Protein AF-R7U578-F1 (afdb_monomer_lite)

InterPro domains:
  IPR000917 Sulfatase, N-terminal [PF00884] (2-63)
  IPR017850 Alkaline-phosphatase-like, core domain superfamily [G3DSA:3.40.720.10] (1-64)
  IPR017850 Alkaline-phosphatase-like, core domain superfamily [SSF53649] (1-63)

Foldseek 3Di:
DVVVVVVVVVQVVCVVVVNNQVDKDKDKDPWAFDPPPPNDTAPDPDCRTHPMDIDIDHHPPDDD

Secondary structure (DSSP, 8-state):
-HHHHHHHHHHHHHHHTT-GGG--EEEE-S----SSGGG-SS-SSSHHHH---EEEE-TTTS--

Radius of gyration: 15.86 Å; chains: 1; bounding box: 30×17×43 Å

Structure (mmCIF, N/CA/C/O backbone):
data_AF-R7U578-F1
#
_entry.id   AF-R7U578-F1
#
loop_
_atom_site.group_PDB
_atom_site.id
_atom_site.type_symbol
_atom_site.label_atom_id
_atom_site.label_alt_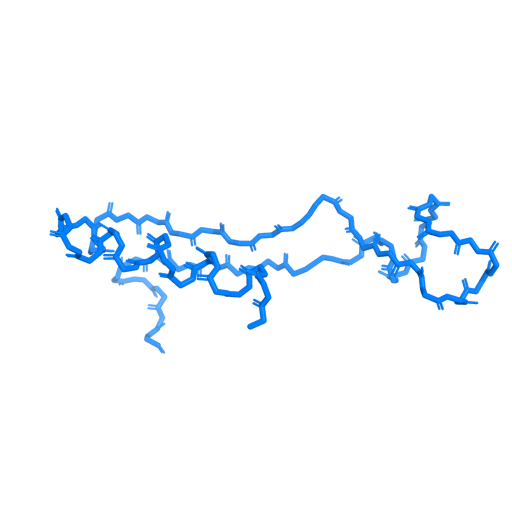id
_atom_site.label_comp_id
_atom_site.label_asym_id
_atom_site.label_entity_id
_atom_site.label_seq_id
_atom_site.pdbx_PDB_ins_code
_atom_site.Cartn_x
_atom_site.Cartn_y
_atom_site.Cartn_z
_atom_site.occupancy
_atom_site.B_iso_or_equiv
_atom_site.auth_seq_id
_atom_site.auth_comp_id
_atom_site.auth_asym_id
_atom_site.auth_atom_id
_atom_site.pdbx_PDB_model_num
ATOM 1 N N . SER A 1 1 ? 11.006 -3.132 3.303 1.00 90.56 1 SER A N 1
ATOM 2 C CA . SER A 1 1 ? 11.530 -2.560 2.033 1.00 90.56 1 SER A CA 1
ATOM 3 C C . SER A 1 1 ? 10.943 -1.165 1.910 1.00 90.56 1 SER A C 1
ATOM 5 O O . SER A 1 1 ? 9.791 -1.027 2.268 1.00 90.56 1 SER A O 1
ATOM 7 N N . TYR A 1 2 ? 11.662 -0.132 1.448 1.00 97.62 2 TYR A N 1
ATOM 8 C CA . TYR A 1 2 ? 11.328 1.276 1.774 1.00 97.62 2 TYR A CA 1
ATOM 9 C C . TYR A 1 2 ? 9.834 1.683 1.725 1.00 97.62 2 TYR A C 1
ATOM 11 O O . TYR A 1 2 ? 9.329 2.242 2.689 1.00 97.62 2 TYR A O 1
ATOM 19 N N . ILE A 1 3 ? 9.111 1.395 0.634 1.00 96.69 3 ILE A N 1
ATOM 20 C CA . ILE A 1 3 ? 7.683 1.763 0.509 1.00 96.69 3 ILE A CA 1
ATOM 21 C C . ILE A 1 3 ? 6.775 0.912 1.407 1.00 96.69 3 ILE A C 1
ATOM 23 O O . ILE A 1 3 ? 5.787 1.415 1.927 1.00 96.69 3 ILE A O 1
ATOM 27 N N . ASP A 1 4 ? 7.114 -0.360 1.589 1.00 97.12 4 ASP A N 1
ATOM 28 C CA . ASP A 1 4 ? 6.419 -1.275 2.499 1.00 97.12 4 ASP A CA 1
ATOM 29 C C . ASP A 1 4 ? 6.618 -0.852 3.965 1.00 97.12 4 ASP A C 1
ATOM 31 O O . ASP A 1 4 ? 5.662 -0.847 4.731 1.00 97.12 4 ASP A O 1
ATOM 35 N N . ASP A 1 5 ? 7.815 -0.368 4.315 1.00 98.31 5 ASP A N 1
ATOM 36 C CA . ASP A 1 5 ? 8.115 0.151 5.656 1.00 98.31 5 ASP A CA 1
ATOM 37 C C . ASP A 1 5 ? 7.285 1.422 5.946 1.00 98.31 5 ASP A C 1
ATOM 39 O O . ASP A 1 5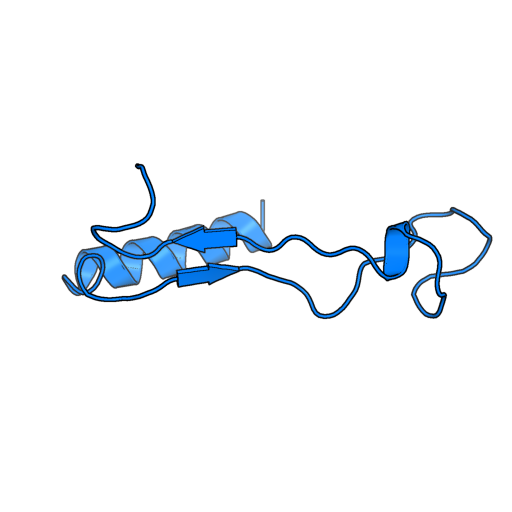 ? 6.650 1.520 6.992 1.00 98.31 5 ASP A O 1
ATOM 43 N N . ILE A 1 6 ? 7.186 2.349 4.980 1.00 97.94 6 ILE A N 1
ATOM 44 C CA . ILE A 1 6 ? 6.317 3.539 5.090 1.00 97.94 6 ILE A CA 1
ATOM 45 C C . ILE A 1 6 ? 4.839 3.147 5.201 1.00 97.94 6 ILE A C 1
ATOM 47 O O . ILE A 1 6 ? 4.096 3.745 5.977 1.00 97.94 6 ILE A O 1
ATOM 51 N N . ALA A 1 7 ? 4.389 2.163 4.416 1.00 97.31 7 ALA A N 1
ATOM 52 C CA . ALA A 1 7 ? 3.014 1.684 4.505 1.00 97.31 7 ALA A CA 1
ATOM 53 C C . ALA A 1 7 ? 2.726 1.098 5.896 1.00 97.31 7 ALA A C 1
ATOM 55 O O . ALA A 1 7 ? 1.676 1.395 6.459 1.00 97.31 7 ALA A O 1
ATOM 56 N N . GLY A 1 8 ? 3.669 0.341 6.466 1.00 97.88 8 GLY A N 1
ATOM 57 C CA . GLY A 1 8 ? 3.606 -0.146 7.844 1.00 97.88 8 GLY A CA 1
ATOM 58 C C . GLY A 1 8 ? 3.461 0.990 8.855 1.00 97.88 8 GLY A C 1
ATOM 59 O O . GLY A 1 8 ? 2.494 1.000 9.609 1.00 97.88 8 GLY A O 1
ATOM 60 N N . GLU A 1 9 ? 4.324 2.008 8.790 1.00 98.25 9 GLU A N 1
ATOM 61 C CA . GLU A 1 9 ? 4.258 3.174 9.688 1.00 98.25 9 GLU A CA 1
ATOM 62 C C . GLU A 1 9 ? 2.906 3.908 9.617 1.00 98.25 9 GLU A C 1
ATOM 64 O O . GLU A 1 9 ? 2.379 4.365 10.635 1.00 98.25 9 GLU A O 1
ATOM 69 N N . MET A 1 10 ? 2.317 4.015 8.420 1.00 97.56 10 MET A N 1
ATOM 70 C CA . MET A 1 10 ? 0.984 4.600 8.246 1.00 97.56 10 MET A CA 1
ATOM 71 C C . MET A 1 10 ? -0.110 3.748 8.900 1.00 97.56 10 MET A C 1
ATOM 73 O O . MET A 1 10 ? -1.040 4.306 9.484 1.00 97.56 10 MET A O 1
ATOM 77 N N . MET A 1 11 ? -0.017 2.420 8.794 1.00 97.56 11 MET A N 1
ATOM 78 C CA . MET A 1 11 ? -0.966 1.505 9.432 1.00 97.56 11 MET A CA 1
ATOM 79 C C . MET A 1 11 ? -0.840 1.556 10.956 1.00 97.56 11 MET A C 1
ATOM 81 O O . MET A 1 11 ? -1.857 1.716 11.629 1.00 97.56 11 MET A O 1
ATOM 85 N N . ASP A 1 12 ? 0.388 1.544 11.478 1.00 98.19 12 ASP A N 1
ATOM 86 C CA . ASP A 1 12 ? 0.665 1.654 12.913 1.00 98.19 12 ASP A CA 1
ATOM 87 C C . ASP A 1 12 ? 0.085 2.959 13.488 1.00 98.19 12 ASP A C 1
ATOM 89 O O . ASP A 1 12 ? -0.558 2.955 14.536 1.00 98.19 12 ASP A O 1
ATOM 93 N N . HIS A 1 13 ? 0.198 4.079 12.762 1.00 98.00 13 HIS A N 1
ATOM 94 C CA . HIS A 1 13 ? -0.424 5.347 13.166 1.00 98.00 13 HIS A CA 1
ATOM 95 C C . HIS A 1 13 ? -1.957 5.280 13.256 1.00 98.00 13 HIS A C 1
ATOM 97 O O . HIS A 1 13 ? -2.552 5.934 14.118 1.00 98.00 13 HIS A O 1
ATOM 103 N N . LEU A 1 14 ? -2.620 4.525 12.373 1.00 97.69 14 LEU A N 1
ATOM 104 C CA . LEU A 1 14 ? -4.073 4.332 12.451 1.00 97.69 14 LEU A CA 1
ATOM 105 C C . LEU A 1 14 ? -4.463 3.499 13.677 1.00 97.69 14 LEU A C 1
ATOM 107 O O . LEU A 1 14 ? -5.510 3.768 14.277 1.00 97.69 14 LEU A O 1
ATOM 111 N N . ASP A 1 15 ? -3.636 2.523 14.052 1.00 96.81 15 ASP A N 1
ATOM 112 C CA . ASP A 1 15 ? -3.832 1.697 15.245 1.00 96.81 15 ASP A CA 1
ATOM 113 C C . ASP A 1 15 ? -3.609 2.507 16.532 1.00 96.81 15 ASP A C 1
ATOM 115 O O . ASP A 1 15 ? -4.468 2.509 17.417 1.00 96.81 15 ASP A O 1
ATOM 119 N N . GLU A 1 16 ? -2.520 3.277 16.611 1.00 98.31 16 GLU A N 1
ATOM 120 C CA . GLU A 1 16 ? 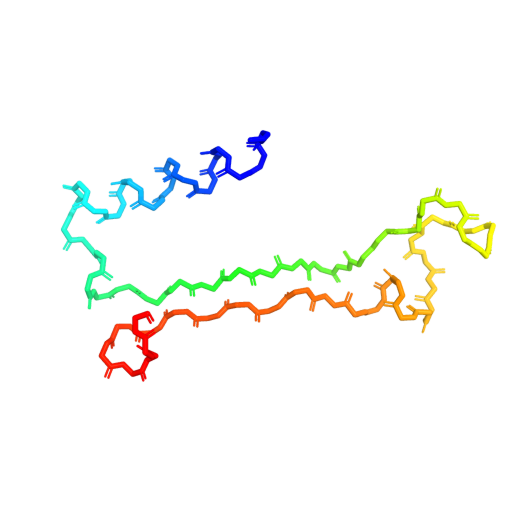-2.200 4.146 17.755 1.00 98.31 16 GLU A CA 1
ATOM 121 C C . GLU A 1 16 ? -3.283 5.202 18.018 1.00 98.31 16 GLU A C 1
ATOM 123 O O . GLU A 1 16 ? -3.576 5.534 19.170 1.00 98.31 16 GLU A O 1
ATOM 128 N N . GLN A 1 17 ? -3.912 5.716 16.957 1.00 97.94 17 GLN A N 1
ATOM 129 C CA . GLN A 1 17 ? -5.006 6.686 17.060 1.00 97.94 17 GLN A CA 1
ATOM 130 C C . GLN A 1 17 ? -6.387 6.042 17.244 1.00 97.94 17 GLN A C 1
ATOM 132 O O . GLN A 1 17 ? -7.383 6.762 17.343 1.00 97.94 17 GLN A O 1
ATOM 137 N N . VAL A 1 18 ? -6.474 4.708 17.315 1.00 97.06 18 VAL A N 1
ATOM 138 C CA . VAL A 1 18 ? -7.738 3.959 17.456 1.00 97.06 18 VAL A CA 1
ATOM 139 C C . VAL A 1 18 ? -8.713 4.253 16.298 1.00 97.06 18 VAL A C 1
ATOM 141 O O . VAL A 1 18 ? -9.933 4.273 16.457 1.00 97.06 18 VAL A O 1
ATOM 144 N N . LEU A 1 19 ? -8.175 4.497 15.098 1.00 97.62 19 LEU A N 1
ATOM 145 C CA . LEU A 1 19 ? -8.944 4.803 13.883 1.00 97.62 19 LEU A CA 1
ATOM 146 C C . LEU A 1 19 ? -9.120 3.589 12.964 1.00 97.62 19 LEU A C 1
ATOM 148 O O . LEU A 1 19 ? -9.924 3.641 12.026 1.00 97.62 19 LEU A O 1
ATOM 152 N N . ARG A 1 20 ? -8.392 2.498 13.225 1.00 95.00 20 ARG A N 1
ATOM 153 C CA . ARG A 1 20 ? -8.306 1.319 12.354 1.00 95.00 20 ARG A CA 1
ATOM 154 C C . ARG A 1 20 ? -9.651 0.694 11.990 1.00 95.00 20 ARG A C 1
ATOM 156 O O . ARG A 1 20 ? -9.853 0.331 10.832 1.00 95.00 20 ARG A O 1
ATOM 163 N N . GLU A 1 21 ? -10.567 0.617 12.951 1.00 95.12 21 GLU A N 1
ATOM 164 C CA . GLU A 1 21 ? -11.881 -0.026 12.797 1.00 95.12 21 GLU A CA 1
ATOM 165 C C . GLU A 1 21 ? -12.929 0.863 12.108 1.00 95.12 21 GLU A C 1
ATOM 167 O O . GLU A 1 21 ? -14.009 0.393 11.760 1.00 95.12 21 GLU A O 1
ATOM 172 N N . ASN A 1 22 ? -12.628 2.147 11.888 1.00 96.75 22 ASN A N 1
ATOM 173 C CA . ASN A 1 22 ? -13.543 3.103 11.252 1.00 96.75 22 ASN A CA 1
ATOM 174 C C . ASN A 1 22 ? -12.935 3.770 10.005 1.00 96.75 22 ASN A C 1
ATOM 176 O O . ASN A 1 22 ? -13.446 4.777 9.515 1.00 96.75 22 ASN A O 1
ATOM 180 N N . THR A 1 23 ? -11.835 3.220 9.487 1.00 97.50 23 THR A N 1
ATOM 181 C CA . THR A 1 23 ? -11.125 3.765 8.327 1.00 97.50 23 THR A CA 1
ATOM 182 C C . THR A 1 23 ? -11.054 2.725 7.221 1.00 97.50 23 THR A C 1
ATOM 184 O O . THR A 1 23 ? -10.543 1.626 7.416 1.00 97.50 23 THR A O 1
ATOM 187 N N . VAL A 1 24 ? -11.542 3.085 6.033 1.00 97.50 24 VAL A N 1
ATOM 188 C CA . VAL A 1 24 ? -11.304 2.302 4.816 1.00 97.50 24 VAL A CA 1
ATOM 189 C C . VAL A 1 24 ? -9.897 2.598 4.318 1.00 97.50 24 VAL A C 1
ATOM 191 O O . VAL A 1 24 ? -9.547 3.759 4.104 1.00 97.50 24 VAL A O 1
ATOM 194 N N . VAL A 1 25 ? -9.113 1.549 4.086 1.00 97.19 25 VAL A N 1
ATOM 195 C CA . VAL A 1 25 ? -7.760 1.663 3.534 1.00 97.19 25 VAL A CA 1
ATOM 196 C C . VAL A 1 25 ? -7.760 1.107 2.119 1.00 97.19 25 VAL A C 1
ATOM 198 O O . VAL A 1 25 ? -8.193 -0.019 1.882 1.00 97.19 25 VAL A O 1
ATOM 201 N N . MET A 1 26 ? -7.267 1.898 1.170 1.00 97.44 26 MET A N 1
ATOM 202 C CA . MET A 1 26 ? -7.110 1.497 -0.224 1.00 97.44 26 MET A CA 1
ATOM 203 C C . MET A 1 26 ? -5.667 1.722 -0.663 1.00 97.44 26 MET A C 1
ATOM 205 O O . MET A 1 26 ? -5.130 2.815 -0.494 1.00 97.44 26 MET A O 1
ATOM 209 N N . PHE A 1 27 ? -5.066 0.702 -1.271 1.00 97.06 27 PHE A N 1
ATOM 210 C CA . PHE 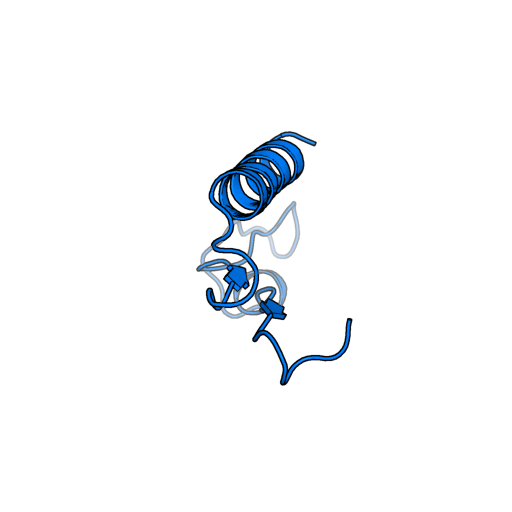A 1 27 ? -3.727 0.767 -1.845 1.00 97.06 27 PHE A CA 1
ATOM 211 C C . PHE A 1 27 ? -3.780 0.480 -3.343 1.00 97.06 27 PHE A C 1
ATOM 213 O O . PHE A 1 27 ? -4.330 -0.534 -3.785 1.00 97.06 27 PHE A O 1
ATOM 220 N N . THR A 1 28 ? -3.208 1.385 -4.133 1.00 97.75 28 THR A N 1
ATOM 221 C CA . THR A 1 28 ? -3.117 1.260 -5.587 1.00 97.75 28 THR A CA 1
ATOM 222 C C . THR A 1 28 ? -1.983 2.128 -6.140 1.00 97.75 28 THR A C 1
ATOM 224 O O . THR A 1 28 ? -1.316 2.843 -5.394 1.00 97.75 28 THR A O 1
ATOM 227 N N . THR A 1 29 ? -1.759 2.067 -7.450 1.00 95.88 29 THR A N 1
ATOM 228 C CA . THR A 1 29 ? -0.810 2.913 -8.188 1.00 95.88 29 THR A CA 1
ATOM 229 C C . THR A 1 29 ? -1.476 3.444 -9.454 1.00 95.88 29 THR A C 1
ATOM 231 O O . THR A 1 29 ? -2.439 2.866 -9.954 1.00 95.88 29 THR A O 1
ATOM 234 N N . ASP A 1 30 ? -0.968 4.552 -9.983 1.00 95.38 30 ASP A N 1
ATOM 235 C CA . ASP A 1 30 ? -1.484 5.197 -11.190 1.00 95.38 30 ASP A CA 1
ATOM 236 C C . ASP A 1 30 ? -1.140 4.424 -12.474 1.00 95.38 30 ASP A C 1
ATOM 238 O O . ASP A 1 30 ? -1.863 4.514 -13.468 1.00 95.38 30 ASP A O 1
ATOM 242 N N . ARG A 1 31 ? -0.018 3.694 -12.463 1.00 93.88 31 ARG A N 1
ATOM 243 C CA . ARG A 1 31 ? 0.474 2.852 -13.563 1.00 93.88 31 ARG A CA 1
ATOM 244 C C . ARG A 1 31 ? 1.581 1.907 -13.098 1.00 93.88 31 ARG A C 1
ATOM 246 O O . ARG A 1 31 ? 2.242 2.152 -12.086 1.00 93.88 31 ARG A O 1
ATOM 253 N N . GLY A 1 32 ? 1.825 0.866 -13.886 1.00 93.62 32 GLY A N 1
ATOM 254 C CA . GLY A 1 32 ? 3.010 0.020 -13.757 1.00 93.62 32 GLY A CA 1
ATOM 255 C C . GLY A 1 32 ? 4.254 0.619 -14.428 1.00 93.62 32 GLY A C 1
ATOM 256 O O . GLY A 1 32 ? 4.237 1.743 -14.942 1.00 93.62 32 GLY A O 1
ATOM 257 N N . VAL A 1 33 ? 5.360 -0.122 -14.397 1.00 93.75 33 VAL A N 1
ATOM 258 C CA . VAL A 1 33 ? 6.643 0.263 -14.999 1.00 93.75 33 VAL A CA 1
ATOM 259 C C . VAL A 1 33 ? 7.275 -0.961 -15.647 1.00 93.75 33 VAL A C 1
ATOM 261 O O . VAL A 1 33 ? 7.284 -2.041 -15.064 1.00 93.75 33 VAL A O 1
ATOM 264 N N . HIS A 1 34 ? 7.788 -0.785 -16.859 1.00 94.62 34 HIS A N 1
ATOM 265 C CA . HIS A 1 34 ? 8.592 -1.792 -17.543 1.00 94.62 34 HIS A CA 1
ATOM 266 C C . HIS A 1 34 ? 10.010 -1.760 -16.985 1.00 94.62 34 HIS A C 1
ATOM 268 O O . HIS A 1 34 ? 10.577 -0.686 -16.764 1.00 94.62 34 HIS A O 1
ATOM 274 N N . LEU A 1 35 ? 10.594 -2.935 -16.793 1.00 94.62 35 LEU A N 1
ATOM 275 C CA . LEU A 1 35 ? 11.946 -3.116 -16.261 1.00 94.62 35 LEU A CA 1
ATOM 276 C C . LEU A 1 35 ? 12.917 -3.649 -17.327 1.00 94.62 35 LEU A C 1
ATOM 278 O O . LEU A 1 35 ? 13.999 -4.137 -17.008 1.00 94.62 35 LEU A O 1
ATOM 282 N N . GLY A 1 36 ? 12.543 -3.521 -18.600 1.00 90.75 36 GLY A N 1
ATOM 283 C CA . GLY A 1 36 ? 13.325 -3.955 -19.760 1.00 90.75 36 GLY A CA 1
ATOM 284 C C . GLY A 1 36 ? 12.469 -4.581 -20.860 1.00 90.75 36 GLY A C 1
ATOM 285 O O . GLY A 1 36 ? 12.939 -4.754 -21.986 1.00 90.75 36 GLY A O 1
ATOM 286 N N . GLU A 1 37 ? 11.205 -4.890 -20.570 1.00 91.06 37 GLU A N 1
ATOM 287 C CA . GLU A 1 37 ? 10.255 -5.403 -21.546 1.00 91.06 37 GLU A CA 1
ATOM 288 C C . GLU A 1 37 ? 9.913 -4.343 -22.603 1.00 91.06 37 GLU A C 1
ATOM 290 O O . GLU A 1 37 ? 9.785 -3.152 -22.323 1.00 91.06 37 GLU A O 1
ATOM 295 N N . ASN A 1 38 ? 9.726 -4.790 -23.847 1.00 84.75 38 ASN A N 1
ATOM 296 C CA . ASN A 1 38 ? 9.172 -3.988 -24.944 1.00 84.75 38 ASN A CA 1
ATOM 297 C C . ASN A 1 38 ? 9.898 -2.656 -25.243 1.00 84.75 38 ASN A C 1
ATOM 299 O O . ASN A 1 38 ? 9.312 -1.785 -25.887 1.00 84.75 38 ASN A O 1
ATOM 303 N N . ALA A 1 39 ? 11.154 -2.500 -24.796 1.00 85.88 39 ALA A N 1
ATOM 304 C CA . ALA A 1 39 ? 12.002 -1.317 -25.002 1.00 85.88 39 ALA A CA 1
ATOM 305 C C . ALA A 1 39 ? 11.325 0.027 -24.647 1.00 85.88 39 ALA A C 1
ATOM 307 O O . ALA A 1 39 ? 11.652 1.074 -25.206 1.00 85.88 39 ALA A O 1
ATOM 308 N N . THR A 1 40 ? 10.377 -0.000 -23.711 1.00 85.94 40 THR A N 1
ATOM 309 C CA . THR A 1 40 ? 9.691 1.174 -23.160 1.00 85.94 40 THR A CA 1
ATOM 310 C C . THR A 1 40 ? 9.836 1.164 -21.641 1.00 85.94 40 THR A C 1
ATOM 312 O O . THR A 1 40 ? 10.304 0.187 -21.071 1.00 85.94 40 THR A O 1
ATOM 315 N N . ILE A 1 41 ? 9.475 2.265 -20.981 1.00 82.19 41 ILE A N 1
ATOM 316 C CA . ILE A 1 41 ? 9.573 2.394 -19.518 1.00 82.19 41 ILE A CA 1
ATOM 317 C C . ILE A 1 41 ? 8.184 2.481 -18.884 1.00 82.19 41 ILE A C 1
ATOM 319 O O . ILE A 1 41 ? 7.933 1.856 -17.861 1.00 82.19 41 ILE A O 1
ATOM 323 N N . LYS A 1 42 ? 7.254 3.258 -19.455 1.00 75.19 42 LYS A N 1
ATOM 324 C CA . LYS A 1 42 ? 5.989 3.574 -18.755 1.00 75.19 42 LYS A CA 1
ATOM 325 C C . LYS A 1 42 ? 4.797 3.973 -19.624 1.00 75.19 42 LYS A C 1
ATOM 327 O O . LYS A 1 4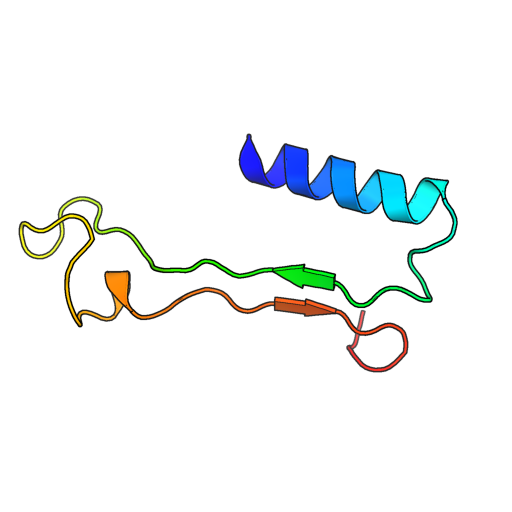2 ? 3.680 3.992 -19.129 1.00 75.19 42 LYS A O 1
ATOM 332 N N . GLN A 1 43 ? 5.004 4.367 -20.879 1.00 86.38 43 GLN A N 1
ATOM 333 C CA . GLN A 1 43 ? 3.935 4.875 -21.748 1.00 86.38 43 GLN A CA 1
ATOM 334 C C . GLN A 1 43 ? 3.559 3.794 -22.752 1.00 86.38 43 GLN A C 1
ATOM 336 O O . GLN A 1 43 ? 4.098 3.728 -23.855 1.00 86.38 43 GLN A O 1
ATOM 341 N N . SER A 1 44 ? 2.676 2.892 -22.337 1.00 91.06 44 SER A N 1
ATOM 342 C CA . SER A 1 44 ? 2.197 1.819 -23.203 1.00 91.06 44 SER A CA 1
ATOM 343 C C . SER A 1 44 ? 0.870 1.259 -22.707 1.00 91.06 44 SER A C 1
ATOM 345 O O . SER A 1 44 ? 0.570 1.357 -21.521 1.00 91.06 44 SER A O 1
ATOM 347 N N . ASN A 1 45 ? 0.157 0.568 -23.591 1.00 93.69 45 ASN A N 1
ATOM 348 C CA . ASN A 1 45 ? -1.054 -0.180 -23.244 1.00 93.69 45 ASN A CA 1
ATOM 349 C C . ASN A 1 45 ? -0.765 -1.653 -22.908 1.00 93.69 45 ASN A C 1
ATOM 351 O O . ASN A 1 45 ? -1.687 -2.461 -22.837 1.00 93.69 45 ASN A O 1
ATOM 355 N N . TYR A 1 46 ? 0.507 -2.023 -22.734 1.00 94.19 46 TYR A N 1
ATOM 356 C CA . TYR A 1 46 ? 0.867 -3.362 -22.276 1.00 94.19 46 TYR A CA 1
ATOM 357 C C . TYR A 1 46 ? 0.426 -3.569 -20.831 1.00 94.19 46 TYR A C 1
ATOM 359 O O . TYR A 1 46 ? 0.437 -2.632 -20.030 1.00 94.19 46 TYR A O 1
ATOM 367 N N . GLU A 1 47 ? 0.113 -4.817 -20.485 1.00 94.00 47 GLU A N 1
ATOM 368 C CA . GLU A 1 47 ? -0.360 -5.182 -19.149 1.00 94.00 47 GLU A CA 1
ATOM 369 C C . GLU A 1 47 ? 0.597 -4.715 -18.046 1.00 94.00 47 GLU A C 1
ATOM 371 O O . GLU A 1 47 ? 0.145 -4.129 -17.071 1.00 94.00 47 GLU A O 1
ATOM 376 N N . VAL A 1 48 ? 1.911 -4.844 -18.254 1.00 93.94 48 VAL A N 1
ATOM 377 C CA . VAL A 1 48 ? 2.965 -4.380 -17.327 1.00 93.94 48 VAL A CA 1
ATOM 378 C C . VAL A 1 48 ? 2.832 -2.896 -16.957 1.00 93.94 48 VAL A C 1
ATOM 380 O O . VAL A 1 48 ? 3.217 -2.493 -15.866 1.00 93.94 48 VAL A O 1
ATOM 383 N N . SER A 1 49 ? 2.277 -2.072 -17.846 1.00 94.31 49 SER A N 1
ATOM 384 C CA . SER A 1 49 ? 2.074 -0.641 -17.615 1.00 94.31 49 SER A CA 1
ATOM 385 C C . SER A 1 49 ? 0.648 -0.295 -17.193 1.00 94.31 49 SER A C 1
ATOM 387 O O . SER A 1 49 ? 0.462 0.673 -16.456 1.00 94.31 49 SER A O 1
ATOM 389 N N . ALA A 1 50 ? -0.348 -1.028 -17.693 1.00 94.19 50 ALA A N 1
ATOM 390 C CA . ALA A 1 50 ? -1.764 -0.708 -17.518 1.00 94.19 50 ALA A CA 1
ATOM 391 C C . ALA A 1 50 ? -2.404 -1.401 -16.306 1.00 94.19 50 ALA A C 1
ATOM 393 O O . ALA A 1 50 ? -3.318 -0.848 -15.696 1.00 94.19 50 ALA A O 1
ATOM 394 N N . ARG A 1 51 ? -1.950 -2.607 -15.947 1.00 95.25 51 ARG A N 1
ATOM 395 C CA . ARG A 1 51 ? -2.468 -3.354 -14.799 1.00 95.25 51 ARG A CA 1
ATOM 396 C C . ARG A 1 51 ? -1.782 -2.876 -13.526 1.00 95.25 51 ARG A C 1
ATOM 398 O O . ARG A 1 51 ? -0.558 -2.827 -13.450 1.00 95.25 51 ARG A O 1
ATOM 405 N N . VAL A 1 52 ? -2.584 -2.560 -12.515 1.00 96.94 52 VAL A N 1
ATOM 406 C CA . VAL A 1 52 ? -2.117 -2.038 -11.227 1.00 96.94 52 VAL A CA 1
ATOM 407 C C . VAL A 1 52 ? -2.658 -2.888 -10.074 1.00 96.94 52 VAL A C 1
ATOM 409 O O . VAL A 1 52 ? -3.744 -3.461 -10.207 1.00 96.94 52 VAL A O 1
ATOM 412 N N . PRO A 1 53 ? -1.940 -3.003 -8.942 1.00 97.06 53 PRO A N 1
ATOM 413 C CA . PRO A 1 53 ? -2.523 -3.513 -7.710 1.00 97.06 53 PRO A CA 1
ATOM 414 C C . PRO A 1 53 ? -3.713 -2.650 -7.284 1.00 97.06 53 PRO A C 1
ATOM 416 O O . PRO A 1 53 ? -3.678 -1.423 -7.380 1.00 97.06 53 PRO A O 1
ATOM 419 N N . LEU A 1 54 ? -4.753 -3.305 -6.782 1.00 97.31 54 LEU A N 1
ATOM 420 C CA . LEU A 1 54 ? -5.862 -2.666 -6.091 1.00 97.31 54 LEU A CA 1
ATOM 421 C C . LEU A 1 54 ? -6.203 -3.530 -4.883 1.00 97.31 54 LEU A C 1
ATOM 423 O O . LEU A 1 54 ? -6.722 -4.636 -5.030 1.00 97.31 54 LEU A O 1
ATOM 427 N N . LEU A 1 55 ? -5.875 -3.024 -3.702 1.00 96.69 55 LEU A N 1
ATOM 428 C CA . LEU A 1 55 ? -6.204 -3.639 -2.423 1.00 96.69 55 LEU A CA 1
ATOM 429 C C . LEU A 1 55 ? -7.137 -2.694 -1.681 1.00 96.69 55 LEU A C 1
ATOM 431 O O . LEU A 1 55 ? -6.882 -1.491 -1.627 1.00 96.69 55 LEU A O 1
ATOM 435 N N . ILE A 1 56 ? -8.217 -3.233 -1.126 1.00 96.88 56 ILE A N 1
ATOM 436 C CA . ILE A 1 56 ? -9.186 -2.468 -0.346 1.00 96.88 56 ILE A CA 1
ATOM 437 C C . ILE A 1 56 ? -9.466 -3.257 0.927 1.00 96.88 56 ILE A C 1
ATOM 439 O O . ILE A 1 56 ? -9.840 -4.426 0.852 1.00 96.88 56 ILE A O 1
ATOM 443 N N . ASN A 1 57 ? -9.290 -2.614 2.078 1.00 96.19 57 ASN A N 1
ATOM 444 C CA . ASN A 1 57 ? -9.716 -3.105 3.379 1.00 96.19 57 ASN A CA 1
ATOM 445 C C . ASN A 1 57 ? -10.857 -2.219 3.884 1.00 96.19 57 ASN A C 1
ATOM 447 O O . ASN A 1 57 ? -10.701 -1.005 4.028 1.00 96.19 57 ASN A O 1
ATOM 451 N N . ILE A 1 58 ? -12.008 -2.838 4.128 1.00 97.25 58 ILE A N 1
ATOM 452 C CA . ILE A 1 58 ? -13.203 -2.192 4.665 1.00 97.25 58 ILE A CA 1
ATOM 453 C C . ILE A 1 58 ? -13.526 -2.900 5.985 1.00 97.25 58 ILE A C 1
ATOM 455 O O . ILE A 1 58 ? -13.939 -4.068 5.941 1.00 97.25 58 ILE A O 1
ATOM 459 N N . PRO A 1 59 ? -13.355 -2.232 7.142 1.00 95.44 59 PRO A N 1
ATOM 460 C CA . PRO A 1 59 ? -13.667 -2.819 8.441 1.00 95.44 59 PRO A CA 1
ATOM 461 C C . PRO A 1 59 ? -15.082 -3.412 8.482 1.00 95.44 59 PRO A C 1
ATOM 463 O O . PRO A 1 59 ? -16.049 -2.787 8.045 1.00 95.44 59 PRO A O 1
ATOM 466 N N . GLY A 1 60 ? -15.194 -4.659 8.946 1.00 94.56 60 GLY A N 1
ATOM 467 C CA . GLY A 1 60 ? -16.460 -5.396 9.033 1.00 94.56 60 GLY A CA 1
ATOM 468 C C . GLY A 1 60 ? -17.029 -5.939 7.712 1.00 94.56 60 GLY A C 1
ATOM 469 O O . GLY A 1 60 ? -18.048 -6.627 7.749 1.00 94.56 60 GLY A O 1
ATOM 470 N N . VAL A 1 61 ? -16.401 -5.673 6.559 1.00 96.62 61 VAL A N 1
ATOM 471 C CA . VAL A 1 61 ? -16.862 -6.168 5.244 1.00 96.62 61 VAL A CA 1
ATOM 472 C C . VAL A 1 61 ? -15.830 -7.079 4.591 1.00 96.62 61 VAL A C 1
ATOM 474 O O . VAL A 1 61 ? -16.164 -8.179 4.154 1.00 96.62 61 VAL A O 1
ATOM 477 N N . THR A 1 62 ? -14.579 -6.633 4.496 1.00 93.62 62 THR A N 1
ATOM 478 C CA . THR A 1 62 ? -13.503 -7.473 3.959 1.00 93.62 62 THR A CA 1
ATOM 479 C C . THR A 1 62 ? -13.065 -8.468 5.023 1.00 93.62 62 THR A C 1
ATOM 481 O O . THR A 1 62 ? -12.933 -8.090 6.187 1.00 93.62 62 THR A O 1
ATOM 484 N N . ALA A 1 63 ? -12.850 -9.726 4.629 1.00 71.81 63 ALA A N 1
ATOM 485 C CA . ALA A 1 63 ? -12.306 -10.737 5.530 1.00 71.81 63 ALA A CA 1
ATOM 486 C C . ALA A 1 63 ? -10.942 -10.285 6.102 1.00 71.81 63 ALA A C 1
ATOM 488 O O . ALA A 1 63 ? -10.250 -9.520 5.417 1.00 71.81 63 ALA A O 1
ATOM 489 N N . PRO A 1 64 ? -10.584 -10.724 7.326 1.00 60.25 64 PRO A N 1
ATOM 490 C CA . PRO A 1 64 ? -9.247 -10.516 7.878 1.00 60.25 64 PRO A CA 1
ATOM 491 C C . PRO A 1 64 ? -8.154 -11.061 6.956 1.00 60.25 64 PRO A C 1
ATOM 493 O O . PRO A 1 64 ? -8.381 -1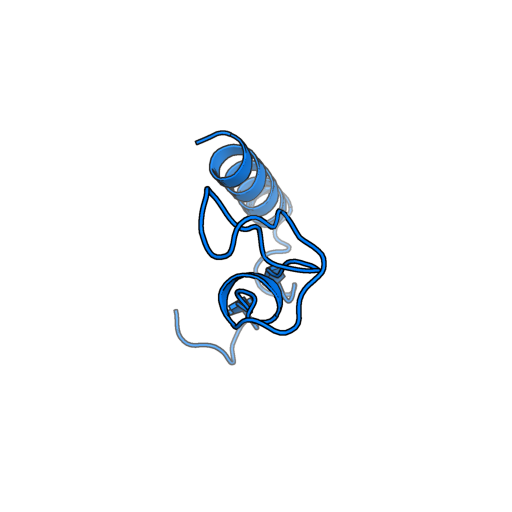2.135 6.348 1.00 60.25 64 PRO A O 1
#

Sequence (64 aa):
SYIDDIAGEMMDHLDEQVLRENTVVMFTTDRGVHLGENATIKQSNYEVSARVPLLINIPGVTAP

Organism: Capitella teleta (NCBI:txid283909)

pLDDT: mean 93.83, std 6.66, range [60.25, 98.31]